Protein AF-A0A0D3FP14-F1 (afdb_monomer_lite)

InterPro domains:
  IPR007011 Late embryogenesis abundant protein, SMP subgroup domain [PF04927] (3-27)
  IPR007011 Late embryogenesis abundant protein, SMP subgroup domain [PF04927] (36-94)
  IPR042971 Late embryogenesis abundant protein, SMP subgroup [PTHR31174] (2-94)

Structure (mmCIF, N/CA/C/O backbone):
data_AF-A0A0D3FP14-F1
#
_entry.id   AF-A0A0D3FP14-F1
#
loop_
_atom_site.group_PDB
_atom_site.id
_atom_site.type_symbol
_atom_site.label_atom_id
_atom_site.label_alt_id
_atom_site.label_comp_id
_atom_site.label_asym_id
_atom_site.label_entity_id
_atom_site.label_seq_id
_atom_site.pdbx_PDB_ins_code
_atom_site.Cartn_x
_atom_site.Cartn_y
_atom_site.Cartn_z
_atom_site.occupancy
_atom_site.B_iso_or_equiv
_atom_site.auth_seq_id
_atom_site.auth_comp_id
_atom_site.auth_asym_id
_atom_site.auth_atom_id
_atom_site.pdbx_PDB_model_num
ATOM 1 N N . MET A 1 1 ? -6.368 -3.485 -12.015 1.00 37.47 1 MET A N 1
ATOM 2 C CA . MET A 1 1 ? -6.045 -3.113 -10.618 1.00 37.47 1 MET A CA 1
ATOM 3 C C . MET A 1 1 ? -4.620 -2.567 -10.611 1.00 37.47 1 MET A C 1
ATOM 5 O O . MET A 1 1 ? -3.765 -3.220 -11.192 1.00 37.47 1 MET A O 1
ATOM 9 N N . LEU A 1 2 ? -4.370 -1.366 -10.076 1.00 48.09 2 LEU A N 1
ATOM 10 C CA . LEU A 1 2 ? -3.036 -0.738 -10.074 1.00 48.09 2 LEU A CA 1
ATOM 11 C C . LEU A 1 2 ? -2.436 -0.846 -8.671 1.00 48.09 2 LEU A C 1
ATOM 13 O O . LEU A 1 2 ? -3.086 -0.445 -7.708 1.00 48.09 2 LEU A O 1
ATOM 17 N N . ALA A 1 3 ? -1.209 -1.362 -8.561 1.00 46.03 3 ALA A N 1
ATOM 18 C CA . ALA A 1 3 ? -0.550 -1.661 -7.283 1.00 46.03 3 ALA A CA 1
ATOM 19 C C . ALA A 1 3 ? -0.420 -0.449 -6.337 1.00 46.03 3 ALA A C 1
ATOM 21 O O . ALA A 1 3 ? -0.299 -0.621 -5.132 1.00 46.03 3 ALA A O 1
ATOM 22 N N . THR A 1 4 ? -0.476 0.775 -6.869 1.00 56.25 4 THR A N 1
ATOM 23 C CA . THR A 1 4 ? -0.345 2.026 -6.105 1.00 56.25 4 THR A CA 1
ATOM 24 C C . THR A 1 4 ? -1.663 2.779 -5.914 1.00 56.25 4 THR A C 1
ATOM 26 O O . THR A 1 4 ? -1.668 3.857 -5.324 1.00 56.25 4 THR A O 1
ATOM 29 N N . GLY A 1 5 ? -2.777 2.286 -6.467 1.00 56.06 5 GLY A N 1
ATOM 30 C CA . GLY A 1 5 ? -4.066 2.986 -6.423 1.00 56.06 5 GLY A CA 1
ATOM 31 C C . GLY A 1 5 ? -4.108 4.332 -7.168 1.00 56.06 5 GLY A C 1
ATOM 32 O O . GLY A 1 5 ? -5.102 5.045 -7.066 1.00 56.06 5 GLY A O 1
ATOM 33 N N . ARG A 1 6 ? -3.062 4.697 -7.929 1.00 61.28 6 ARG A N 1
ATOM 34 C CA . ARG A 1 6 ? -3.000 5.916 -8.757 1.00 61.28 6 ARG A CA 1
ATOM 35 C C . ARG A 1 6 ? -3.048 5.553 -10.236 1.00 61.28 6 ARG A C 1
ATOM 37 O O . ARG A 1 6 ? -2.295 4.698 -10.681 1.00 61.28 6 ARG A O 1
ATOM 44 N N . ILE A 1 7 ? -3.904 6.249 -10.984 1.00 62.94 7 ILE A N 1
ATOM 45 C CA . ILE A 1 7 ? -4.071 6.105 -12.446 1.00 62.94 7 ILE A CA 1
ATOM 46 C C . ILE A 1 7 ? -3.012 6.929 -13.208 1.00 62.94 7 ILE A C 1
ATOM 48 O O . ILE A 1 7 ? -2.823 6.766 -14.407 1.00 62.94 7 ILE A O 1
ATOM 52 N N . ILE A 1 8 ? -2.283 7.798 -12.501 1.00 62.91 8 ILE A N 1
ATOM 53 C CA . ILE A 1 8 ? -1.231 8.644 -13.068 1.00 62.91 8 ILE A CA 1
ATOM 54 C C . ILE A 1 8 ? 0.147 7.994 -12.919 1.00 62.91 8 ILE A C 1
ATOM 56 O O . ILE A 1 8 ? 0.542 7.570 -11.829 1.00 62.91 8 ILE A O 1
ATOM 60 N N . THR A 1 9 ? 0.912 7.966 -14.007 1.00 66.75 9 THR A N 1
ATOM 61 C CA . THR A 1 9 ? 2.351 7.696 -13.964 1.00 66.75 9 THR A CA 1
ATOM 62 C C . THR A 1 9 ? 3.056 8.878 -13.313 1.00 66.75 9 THR A C 1
ATOM 64 O O . THR A 1 9 ? 2.993 9.996 -13.820 1.00 66.75 9 THR A O 1
ATOM 67 N N . VAL A 1 10 ? 3.733 8.642 -12.188 1.00 73.88 10 VAL A N 1
ATOM 68 C CA . VAL A 1 10 ? 4.555 9.668 -11.533 1.00 73.88 10 VAL A CA 1
ATOM 69 C C . VAL A 1 10 ? 5.770 9.958 -12.427 1.00 73.88 10 VAL A C 1
ATOM 71 O O . VAL A 1 10 ? 6.515 9.014 -12.720 1.00 73.88 10 VAL A O 1
ATOM 74 N N . PRO A 1 11 ? 5.998 11.213 -12.866 1.00 75.94 11 PRO A N 1
ATOM 75 C CA . PRO A 1 11 ? 7.215 11.576 -13.587 1.00 75.94 11 PRO A CA 1
ATOM 76 C C . PRO A 1 11 ? 8.456 11.193 -12.771 1.00 75.94 11 PRO A C 1
ATOM 78 O O . PRO A 1 11 ? 8.525 11.476 -11.577 1.00 75.94 11 PRO A O 1
ATOM 81 N N . GLY A 1 12 ? 9.411 10.492 -13.385 1.00 78.81 12 GLY A N 1
ATOM 82 C CA . GLY A 1 12 ? 10.598 9.971 -12.686 1.00 78.81 12 GLY A CA 1
ATOM 83 C C . GLY A 1 12 ? 10.346 8.759 -11.770 1.00 78.81 12 GLY A C 1
ATOM 84 O O . GLY A 1 12 ? 11.276 8.270 -11.125 1.00 78.81 12 GLY A O 1
ATOM 85 N N . GLY A 1 13 ? 9.113 8.245 -11.721 1.00 86.38 13 GLY A N 1
ATOM 86 C CA . GLY A 1 13 ? 8.750 7.042 -10.976 1.00 86.38 13 GLY A CA 1
ATOM 87 C C . GLY A 1 13 ? 9.237 5.744 -11.633 1.00 86.38 13 GLY A C 1
ATOM 88 O O . GLY A 1 13 ? 9.709 5.723 -12.770 1.00 86.38 13 GLY A O 1
ATOM 89 N N . VAL A 1 14 ? 9.075 4.622 -10.925 1.00 89.81 14 VAL A N 1
ATOM 90 C CA . VAL A 1 14 ? 9.525 3.295 -11.398 1.00 89.81 14 VAL A CA 1
ATOM 91 C C . VAL A 1 14 ? 8.832 2.882 -12.702 1.00 89.81 14 VAL A C 1
ATOM 93 O O . VAL A 1 14 ? 9.480 2.336 -13.586 1.00 89.81 14 VAL A O 1
ATOM 96 N N . ALA A 1 15 ? 7.542 3.200 -12.862 1.00 87.44 15 ALA A N 1
ATOM 97 C CA . ALA A 1 15 ? 6.803 2.913 -14.093 1.00 87.44 15 ALA A CA 1
ATOM 98 C C . ALA A 1 15 ? 7.352 3.690 -15.303 1.00 87.44 15 ALA A C 1
ATOM 100 O O . ALA A 1 15 ? 7.512 3.116 -16.374 1.00 87.44 15 ALA A O 1
ATOM 101 N N . ALA A 1 16 ? 7.705 4.969 -15.124 1.00 87.69 16 ALA A N 1
ATOM 102 C CA . ALA A 1 16 ? 8.316 5.772 -16.183 1.00 87.69 16 ALA A CA 1
ATOM 103 C C . ALA A 1 16 ? 9.707 5.235 -16.568 1.00 87.69 16 ALA A C 1
ATOM 105 O O . ALA A 1 16 ? 10.026 5.140 -17.749 1.00 87.69 16 ALA A O 1
ATOM 106 N N . ALA A 1 17 ? 10.509 4.817 -15.580 1.00 90.19 17 ALA A N 1
ATOM 107 C CA . ALA A 1 17 ? 11.801 4.176 -15.827 1.00 90.19 17 ALA A CA 1
ATOM 108 C C . ALA A 1 17 ? 11.658 2.826 -16.551 1.00 90.19 17 ALA A C 1
ATOM 110 O O . ALA A 1 17 ? 12.459 2.518 -17.427 1.00 90.19 17 ALA A O 1
ATOM 111 N N . ALA A 1 18 ? 10.634 2.037 -16.211 1.00 91.62 18 ALA A N 1
ATOM 112 C CA . ALA A 1 18 ? 10.339 0.776 -16.885 1.00 91.62 18 ALA A CA 1
ATOM 113 C C . ALA A 1 18 ? 9.937 0.994 -18.350 1.00 91.62 18 ALA A C 1
ATOM 115 O O . ALA A 1 18 ? 10.421 0.275 -19.218 1.00 91.62 18 ALA A O 1
ATOM 116 N N . GLN A 1 19 ? 9.110 2.008 -18.627 1.00 90.88 19 GLN A N 1
ATOM 117 C CA . GLN A 1 19 ? 8.720 2.360 -19.993 1.00 90.88 19 GLN A CA 1
ATOM 118 C C . GLN A 1 19 ? 9.933 2.806 -20.819 1.00 90.88 19 GLN A C 1
ATOM 120 O O . GLN A 1 19 ? 10.177 2.251 -21.882 1.00 90.88 19 GLN A O 1
ATOM 125 N N . ALA A 1 20 ? 10.756 3.719 -20.290 1.00 89.69 20 ALA A N 1
ATOM 126 C CA . ALA A 1 20 ? 11.974 4.167 -20.968 1.00 89.69 20 ALA A CA 1
ATOM 127 C C . ALA A 1 20 ? 12.959 3.013 -21.229 1.00 89.69 20 ALA A C 1
ATOM 129 O O . ALA A 1 20 ? 13.596 2.963 -22.278 1.00 89.69 20 ALA A O 1
ATOM 130 N N . ALA A 1 21 ? 13.065 2.063 -20.293 1.00 92.38 21 ALA A N 1
ATOM 131 C CA . ALA A 1 21 ? 13.866 0.858 -20.476 1.00 92.38 21 ALA A CA 1
ATOM 132 C C . ALA A 1 21 ? 13.310 -0.050 -21.581 1.00 92.38 21 ALA A C 1
ATOM 134 O O . ALA A 1 21 ? 14.085 -0.595 -22.362 1.00 92.38 21 ALA A O 1
ATOM 135 N N . ALA A 1 22 ? 11.986 -0.204 -21.664 1.00 92.56 22 ALA A N 1
ATOM 136 C CA . ALA A 1 22 ? 11.342 -0.965 -22.729 1.00 92.56 22 ALA A CA 1
ATOM 137 C C . ALA A 1 22 ? 11.572 -0.315 -24.101 1.00 92.56 22 ALA A C 1
ATOM 139 O O . ALA A 1 22 ? 11.994 -1.006 -25.024 1.00 92.56 22 ALA A O 1
ATOM 140 N N . ASP A 1 23 ? 11.381 1.002 -24.209 1.00 93.00 23 ASP A N 1
ATOM 141 C CA . ASP A 1 23 ? 11.584 1.752 -25.453 1.00 93.00 23 ASP A CA 1
ATOM 142 C C . ASP A 1 23 ? 13.054 1.684 -25.912 1.00 93.00 23 ASP A C 1
ATOM 144 O O . ASP A 1 23 ? 13.331 1.449 -27.088 1.00 93.00 23 ASP A O 1
ATOM 148 N N . HIS A 1 24 ? 14.006 1.806 -24.977 1.00 90.62 24 HIS A N 1
ATOM 149 C CA . HIS A 1 24 ? 15.438 1.659 -25.255 1.00 90.62 24 HIS A CA 1
ATOM 150 C C . HIS A 1 24 ? 15.800 0.237 -25.705 1.00 90.62 24 HIS A C 1
ATOM 152 O O . HIS A 1 24 ? 16.494 0.052 -26.700 1.00 90.62 24 HIS A O 1
ATOM 158 N N . ASN A 1 25 ? 15.321 -0.783 -24.991 1.00 92.06 25 ASN A N 1
ATOM 159 C CA . ASN A 1 25 ? 15.651 -2.177 -25.290 1.00 92.06 25 ASN A CA 1
ATOM 160 C C . ASN A 1 25 ? 14.942 -2.706 -26.550 1.00 92.06 25 ASN A C 1
ATOM 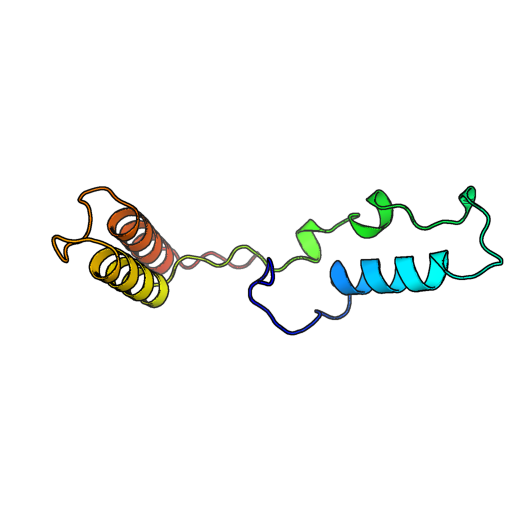162 O O . ASN A 1 25 ? 15.366 -3.723 -27.096 1.00 92.06 25 ASN A O 1
ATOM 166 N N . ALA A 1 26 ? 13.874 -2.044 -27.008 1.00 90.38 26 ALA A N 1
ATOM 167 C CA . ALA A 1 26 ? 13.205 -2.338 -28.273 1.00 90.38 26 ALA A CA 1
ATOM 168 C C . ALA A 1 26 ? 13.989 -1.828 -29.497 1.00 90.38 26 ALA A C 1
ATOM 170 O O . ALA A 1 26 ? 13.695 -2.238 -30.622 1.00 90.38 26 ALA A O 1
ATOM 171 N N . ALA A 1 27 ? 14.982 -0.950 -29.304 1.00 84.44 27 ALA A N 1
ATOM 172 C CA . ALA A 1 27 ? 15.810 -0.448 -30.389 1.00 84.44 27 ALA A CA 1
ATOM 173 C C . ALA A 1 27 ? 16.692 -1.579 -30.971 1.00 84.44 27 ALA A C 1
ATOM 175 O O . ALA A 1 27 ? 17.452 -2.204 -30.228 1.00 84.44 27 ALA A O 1
ATOM 176 N N . PRO A 1 28 ? 16.676 -1.819 -32.299 1.00 72.44 28 PRO A N 1
ATOM 177 C CA . PRO A 1 28 ? 17.414 -2.922 -32.931 1.00 72.44 28 PRO A CA 1
ATOM 178 C C . PRO A 1 28 ? 18.942 -2.864 -32.775 1.00 72.44 28 PRO A C 1
ATOM 180 O O . PRO A 1 28 ? 19.620 -3.851 -33.040 1.00 72.44 28 PRO A O 1
ATOM 183 N N . ALA A 1 29 ? 19.483 -1.701 -32.401 1.00 67.19 29 ALA A N 1
ATOM 184 C CA . ALA A 1 29 ? 20.917 -1.432 -32.326 1.00 67.19 29 ALA A CA 1
ATOM 185 C C . ALA A 1 29 ? 21.543 -1.716 -30.947 1.00 67.19 29 ALA A C 1
ATOM 187 O O . ALA A 1 29 ? 22.762 -1.648 -30.825 1.00 67.19 29 ALA A O 1
ATOM 188 N N . ALA A 1 30 ? 20.745 -2.016 -29.915 1.00 62.94 30 ALA A N 1
ATOM 189 C CA . ALA A 1 30 ? 21.265 -2.305 -28.581 1.00 62.94 30 ALA A CA 1
ATOM 190 C C . ALA A 1 30 ? 21.692 -3.780 -28.478 1.00 62.94 30 ALA A C 1
ATOM 192 O O . ALA A 1 30 ? 20.856 -4.686 -28.561 1.00 62.94 30 ALA A O 1
ATOM 193 N N . GLY A 1 31 ? 22.990 -4.027 -28.275 1.00 77.62 31 GLY A N 1
ATOM 194 C CA . GLY A 1 31 ? 23.485 -5.353 -27.905 1.00 77.62 31 GLY A CA 1
ATOM 195 C C . GLY A 1 31 ? 22.937 -5.788 -26.542 1.00 77.62 31 GLY A C 1
ATOM 196 O O . GLY A 1 31 ? 22.479 -4.966 -25.750 1.00 77.62 31 GLY A O 1
ATOM 197 N N . ASP A 1 32 ? 22.989 -7.087 -26.231 1.00 80.88 32 ASP A N 1
ATOM 198 C CA . ASP A 1 32 ? 22.487 -7.616 -24.948 1.00 80.88 32 ASP A CA 1
ATOM 199 C C . ASP A 1 32 ? 23.162 -6.977 -23.719 1.00 80.88 32 ASP A C 1
ATOM 201 O O . ASP A 1 32 ? 22.557 -6.871 -22.649 1.00 80.88 32 ASP A O 1
ATOM 205 N N . GLU A 1 33 ? 24.408 -6.533 -23.873 1.00 84.62 33 GLU A N 1
ATOM 206 C CA . GLU A 1 33 ? 25.183 -5.858 -22.830 1.00 84.62 33 GLU A CA 1
ATOM 207 C C . GLU A 1 33 ? 24.679 -4.436 -22.541 1.00 84.62 33 GLU A C 1
ATOM 209 O O . GLU A 1 33 ? 24.716 -4.007 -21.386 1.00 84.62 33 GLU A O 1
ATOM 214 N N . ASP A 1 34 ? 24.125 -3.762 -23.553 1.00 87.19 34 ASP A N 1
ATOM 215 C CA . ASP A 1 34 ? 23.597 -2.393 -23.477 1.00 87.19 34 ASP A CA 1
ATOM 216 C C . ASP A 1 34 ? 22.134 -2.346 -23.015 1.00 87.19 34 ASP A C 1
ATOM 218 O O . ASP A 1 34 ? 21.562 -1.273 -22.804 1.00 87.19 34 ASP A O 1
ATOM 222 N N . ARG A 1 35 ? 21.496 -3.511 -22.845 1.00 89.62 35 ARG A N 1
ATOM 223 C CA . ARG A 1 35 ? 20.116 -3.581 -2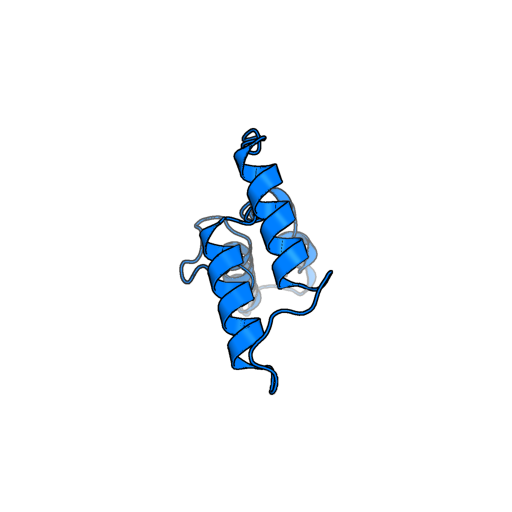2.369 1.00 89.62 35 ARG A CA 1
ATOM 224 C C . ARG A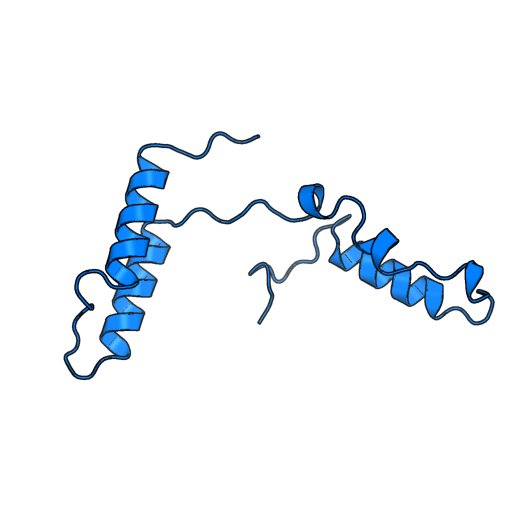 1 35 ? 20.025 -3.103 -20.930 1.00 89.62 35 ARG A C 1
ATOM 226 O O . ARG A 1 35 ? 20.694 -3.611 -20.028 1.00 89.62 35 ARG A O 1
ATOM 233 N N . ILE A 1 36 ? 19.089 -2.192 -20.695 1.00 92.81 36 ILE A N 1
ATOM 234 C CA . ILE A 1 36 ? 18.724 -1.762 -19.350 1.00 92.81 36 ILE A CA 1
ATOM 235 C C . ILE A 1 36 ? 18.087 -2.958 -18.639 1.00 92.81 36 ILE A C 1
ATOM 237 O O . ILE A 1 36 ? 17.071 -3.493 -19.093 1.00 92.81 36 ILE A O 1
ATOM 241 N N . LYS A 1 37 ? 18.687 -3.403 -17.530 1.00 93.69 37 LYS A N 1
ATOM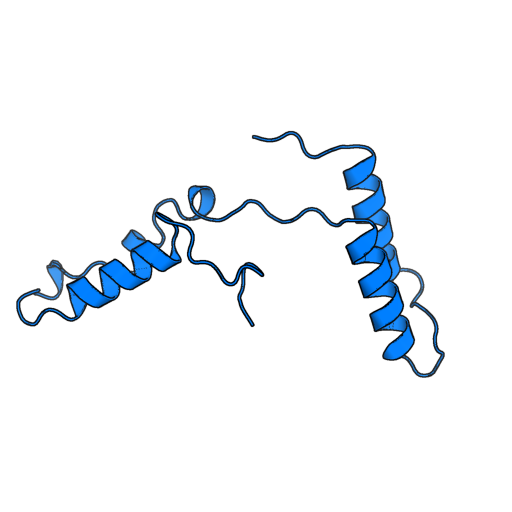 242 C CA . LYS A 1 37 ? 18.239 -4.597 -16.803 1.00 93.69 37 LYS A CA 1
ATOM 243 C C . LYS A 1 37 ? 17.190 -4.225 -15.762 1.00 93.69 37 LYS A C 1
ATOM 245 O O . LYS A 1 37 ? 17.115 -3.094 -15.284 1.00 93.69 37 LYS A O 1
ATOM 250 N N . LEU A 1 38 ? 16.424 -5.220 -15.313 1.00 93.00 38 LEU A N 1
ATOM 251 C CA . LEU A 1 38 ? 15.410 -5.030 -14.268 1.00 93.00 38 LEU A CA 1
ATOM 252 C C . LEU A 1 38 ? 15.991 -4.390 -12.993 1.00 93.00 38 LEU A C 1
ATOM 254 O O . LEU A 1 38 ? 15.365 -3.521 -12.392 1.00 93.00 38 LEU A O 1
ATOM 258 N N . ARG A 1 39 ? 17.214 -4.770 -12.603 1.00 93.94 39 ARG A N 1
ATOM 259 C CA . ARG A 1 39 ? 17.908 -4.172 -11.450 1.00 93.94 39 ARG A CA 1
ATOM 260 C C . ARG A 1 39 ? 18.134 -2.663 -11.604 1.00 93.94 39 ARG A C 1
ATOM 262 O O . ARG A 1 39 ? 18.105 -1.954 -10.605 1.00 93.94 39 ARG A O 1
ATOM 269 N N . ASP A 1 40 ? 18.337 -2.183 -12.830 1.00 93.00 40 ASP A N 1
ATOM 270 C CA . ASP A 1 40 ? 18.592 -0.772 -13.124 1.00 93.00 40 ASP A CA 1
ATOM 271 C C . ASP A 1 40 ? 17.284 0.027 -13.038 1.00 93.00 40 ASP A C 1
ATOM 273 O O . ASP A 1 40 ? 17.253 1.104 -12.443 1.00 93.00 40 ASP A O 1
ATOM 277 N N . VAL A 1 41 ? 16.174 -0.560 -13.503 1.00 92.62 41 VAL A N 1
ATOM 278 C CA . VAL A 1 41 ? 14.813 -0.015 -13.334 1.00 92.62 41 VAL A CA 1
ATOM 279 C C . VAL A 1 41 ? 14.424 0.073 -11.854 1.00 92.62 41 VAL A C 1
ATOM 281 O O . VAL A 1 41 ? 13.907 1.096 -11.398 1.00 92.62 41 VAL A O 1
ATOM 284 N N . LEU A 1 42 ? 14.704 -0.978 -11.078 1.00 92.19 42 LEU A N 1
ATOM 285 C CA . LEU A 1 42 ? 14.376 -1.051 -9.650 1.00 92.19 42 LEU A CA 1
ATOM 286 C C . LEU A 1 42 ? 15.361 -0.286 -8.752 1.00 92.19 42 LEU A C 1
ATOM 288 O O . LEU A 1 42 ? 15.116 -0.125 -7.551 1.00 92.19 42 LEU A O 1
ATOM 292 N N . LYS A 1 43 ? 16.465 0.227 -9.305 1.00 92.19 43 LYS A N 1
ATOM 293 C CA . LYS A 1 43 ? 17.460 0.982 -8.545 1.00 92.19 43 LYS A CA 1
ATOM 294 C C . LYS A 1 43 ? 16.822 2.229 -7.928 1.00 92.19 43 LYS A C 1
ATOM 296 O O . LYS A 1 43 ? 16.288 3.103 -8.623 1.00 92.19 43 LYS A O 1
ATOM 301 N N . GLY A 1 44 ? 16.879 2.303 -6.597 1.00 85.12 44 GLY A N 1
ATOM 302 C CA . GLY A 1 44 ? 16.295 3.397 -5.820 1.00 85.12 44 GLY A CA 1
ATOM 303 C C . GLY A 1 44 ? 14.763 3.408 -5.794 1.00 85.12 44 GLY A C 1
ATOM 304 O O . GLY A 1 44 ? 14.185 4.435 -5.448 1.00 85.12 44 GLY A O 1
ATOM 305 N N . ALA A 1 45 ? 14.093 2.298 -6.138 1.00 88.81 45 ALA A N 1
ATOM 306 C CA . ALA A 1 45 ? 12.631 2.218 -6.181 1.00 88.81 45 ALA A CA 1
ATOM 307 C C . ALA A 1 45 ? 11.960 2.691 -4.882 1.00 88.81 45 ALA A C 1
ATOM 309 O O . ALA A 1 45 ? 10.947 3.377 -4.949 1.00 88.81 45 ALA A O 1
ATOM 310 N N . ARG A 1 46 ? 12.564 2.428 -3.714 1.00 84.88 46 ARG A N 1
ATOM 311 C CA . ARG A 1 46 ? 12.063 2.894 -2.409 1.00 84.88 46 ARG A CA 1
ATOM 312 C C . ARG A 1 46 ? 11.843 4.412 -2.335 1.00 84.88 46 ARG A C 1
ATOM 314 O O . ARG A 1 46 ? 10.909 4.833 -1.674 1.00 84.88 46 ARG A O 1
ATOM 321 N N . GLY A 1 47 ? 12.681 5.218 -2.992 1.00 82.31 47 GLY A N 1
ATOM 322 C CA . GLY A 1 47 ? 12.516 6.679 -3.034 1.00 82.31 47 GLY A CA 1
ATOM 323 C C . GLY A 1 47 ? 11.644 7.174 -4.193 1.00 82.31 47 GLY A C 1
ATOM 324 O O . GLY A 1 47 ? 11.213 8.320 -4.192 1.00 82.31 47 GLY A O 1
ATOM 325 N N . LYS A 1 48 ? 11.396 6.322 -5.195 1.00 82.81 48 LYS A N 1
ATOM 326 C CA . LYS A 1 48 ? 10.579 6.634 -6.381 1.00 82.81 48 LYS A CA 1
ATOM 327 C C . LYS A 1 48 ? 9.119 6.212 -6.219 1.00 82.81 48 LYS A C 1
ATOM 329 O O . LYS A 1 48 ? 8.255 6.695 -6.950 1.00 82.81 48 LYS A O 1
ATOM 334 N N . LEU A 1 49 ? 8.853 5.255 -5.332 1.00 83.44 49 LEU A N 1
ATOM 335 C CA . LEU A 1 49 ? 7.510 4.831 -4.973 1.00 83.44 49 LEU A CA 1
ATOM 336 C C . LEU A 1 49 ? 6.946 5.782 -3.914 1.00 83.44 49 LEU A C 1
ATOM 338 O O . LEU A 1 49 ? 7.691 6.231 -3.041 1.00 83.44 49 LEU A O 1
ATOM 342 N N . PRO A 1 50 ? 5.643 6.103 -3.977 1.00 76.19 50 PRO A N 1
ATOM 343 C CA . PRO A 1 50 ? 5.003 6.810 -2.882 1.00 76.19 50 PRO A CA 1
ATOM 344 C C . PRO A 1 50 ? 5.144 5.988 -1.598 1.00 76.19 50 PRO A C 1
ATOM 346 O O . PRO A 1 50 ? 5.126 4.757 -1.646 1.00 76.19 50 PRO A O 1
ATOM 349 N N . ALA A 1 51 ? 5.267 6.679 -0.465 1.00 80.12 51 ALA A N 1
ATOM 350 C CA . ALA A 1 51 ? 5.201 6.033 0.837 1.00 80.12 51 ALA A CA 1
ATOM 351 C C . ALA A 1 51 ? 3.885 5.255 0.992 1.00 80.12 51 ALA A C 1
ATOM 353 O O . ALA A 1 51 ? 2.878 5.578 0.348 1.00 80.12 51 ALA A O 1
ATOM 354 N N . ASP A 1 52 ? 3.904 4.249 1.866 1.00 81.06 52 ASP A N 1
ATOM 355 C CA . ASP A 1 52 ? 2.713 3.474 2.189 1.00 81.06 52 ASP A CA 1
ATOM 356 C C . ASP A 1 52 ? 1.576 4.400 2.633 1.00 81.06 52 ASP A C 1
ATOM 358 O O . ASP A 1 52 ? 1.765 5.343 3.410 1.00 81.06 52 ASP A O 1
ATOM 362 N N . LYS A 1 53 ? 0.369 4.130 2.132 1.00 83.81 53 LYS A N 1
ATOM 363 C CA . LYS A 1 53 ? -0.819 4.870 2.552 1.00 83.81 53 LYS A CA 1
ATOM 364 C C . LYS A 1 53 ? -1.177 4.448 3.979 1.00 83.81 53 LYS A C 1
ATOM 366 O O . LYS A 1 53 ? -1.530 3.293 4.210 1.00 83.81 53 LYS A O 1
ATOM 371 N N . ALA A 1 54 ? -1.152 5.393 4.915 1.00 89.50 54 ALA A N 1
ATOM 372 C CA . ALA A 1 54 ? -1.676 5.175 6.259 1.00 89.50 54 ALA A CA 1
ATOM 373 C C . ALA A 1 54 ? -3.183 4.865 6.208 1.00 89.50 54 ALA A C 1
ATOM 375 O O . ALA A 1 54 ? -3.933 5.511 5.471 1.00 89.50 54 ALA A O 1
ATOM 376 N N . ALA A 1 55 ? -3.632 3.896 7.010 1.00 93.00 55 ALA A N 1
ATOM 377 C CA . ALA A 1 55 ? -5.053 3.608 7.166 1.00 93.00 55 ALA A CA 1
ATOM 378 C C . ALA A 1 55 ? -5.776 4.843 7.718 1.00 93.00 55 ALA A C 1
ATOM 380 O O . ALA A 1 55 ? -5.333 5.433 8.707 1.00 93.00 55 ALA A O 1
ATOM 381 N N . THR A 1 56 ? -6.882 5.218 7.078 1.00 93.50 56 THR A N 1
ATOM 382 C CA . THR A 1 56 ? -7.722 6.354 7.474 1.00 93.50 56 THR A CA 1
ATOM 383 C C . THR A 1 56 ? -9.057 5.884 8.049 1.00 93.50 56 THR A C 1
ATOM 385 O O . THR A 1 56 ? -9.459 4.737 7.858 1.00 93.50 56 THR A O 1
ATOM 388 N N . ARG A 1 57 ? -9.791 6.780 8.726 1.00 94.00 57 ARG A N 1
ATOM 389 C CA . ARG A 1 57 ? -11.153 6.480 9.209 1.00 94.00 57 ARG A CA 1
ATOM 390 C C . ARG A 1 57 ? -12.094 6.093 8.065 1.00 94.00 57 ARG A C 1
ATOM 392 O O . ARG A 1 57 ? -12.896 5.182 8.211 1.00 94.00 57 ARG A O 1
ATOM 399 N N . GLU A 1 58 ? -11.932 6.738 6.915 1.00 94.56 58 GLU A N 1
ATOM 400 C CA . GLU A 1 58 ? -12.694 6.429 5.705 1.00 94.56 58 GLU A CA 1
ATOM 401 C C . GLU A 1 58 ? -12.380 5.017 5.176 1.00 94.56 58 GLU A C 1
ATOM 403 O O . GLU A 1 58 ? -13.283 4.287 4.770 1.00 94.56 58 GLU A O 1
ATOM 408 N N . ASP A 1 59 ? -11.111 4.591 5.217 1.00 94.31 59 ASP A N 1
ATOM 409 C CA . ASP A 1 59 ? -10.742 3.211 4.881 1.00 94.31 59 ASP A CA 1
ATOM 410 C C . ASP A 1 59 ? -11.377 2.211 5.860 1.00 94.31 59 ASP A C 1
ATOM 412 O O . ASP A 1 59 ? -11.918 1.199 5.419 1.00 94.31 59 ASP A O 1
ATOM 416 N N . ALA A 1 60 ? -11.382 2.512 7.164 1.00 96.12 60 ALA A N 1
ATOM 417 C CA . ALA A 1 60 ? -12.016 1.666 8.177 1.00 96.12 60 ALA A CA 1
ATOM 418 C C . ALA A 1 60 ? -13.528 1.501 7.939 1.00 96.12 60 ALA A C 1
ATOM 420 O O . ALA A 1 60 ? -14.038 0.383 7.960 1.00 96.12 60 ALA A O 1
ATOM 421 N N . GLU A 1 61 ? -14.238 2.586 7.623 1.00 96.19 61 GLU A N 1
ATOM 422 C CA . GLU A 1 61 ? -15.674 2.561 7.313 1.00 96.19 61 GLU A CA 1
ATOM 423 C C . GLU A 1 61 ? -15.978 1.754 6.042 1.00 96.19 61 GLU A C 1
ATOM 425 O O . GLU A 1 61 ? -16.926 0.959 6.005 1.00 96.19 61 GLU A O 1
ATOM 430 N N . ARG A 1 62 ? -15.150 1.910 5.000 1.00 96.12 62 ARG A N 1
ATOM 431 C CA . ARG A 1 62 ? -15.276 1.131 3.761 1.00 96.12 62 ARG A CA 1
ATOM 432 C C . ARG A 1 62 ? -15.044 -0.356 3.997 1.00 96.12 62 ARG A C 1
ATOM 434 O O . ARG A 1 62 ? -15.806 -1.16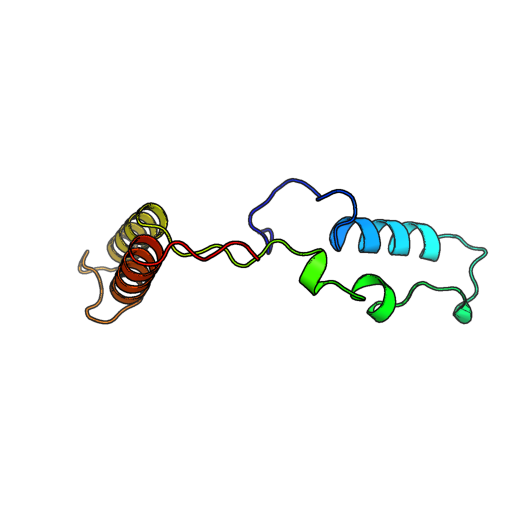0 3.463 1.00 96.12 62 ARG A O 1
ATOM 441 N N . VAL A 1 63 ? -14.027 -0.712 4.784 1.00 96.62 63 VAL A N 1
ATOM 442 C CA . VAL A 1 63 ? -13.709 -2.105 5.128 1.00 96.62 63 VAL A CA 1
ATOM 443 C C . VAL A 1 63 ? -14.829 -2.721 5.958 1.00 96.62 63 VAL A C 1
ATOM 445 O O . VAL A 1 63 ? -15.322 -3.779 5.583 1.00 96.62 63 VAL A O 1
ATOM 448 N N . ALA A 1 64 ? -15.303 -2.042 7.007 1.00 96.00 64 ALA A N 1
ATOM 449 C CA . ALA A 1 64 ? -16.421 -2.517 7.822 1.00 96.00 64 ALA A CA 1
ATOM 450 C C . ALA A 1 64 ? -17.683 -2.742 6.978 1.00 96.00 64 ALA A C 1
ATOM 452 O O . ALA A 1 64 ? -18.323 -3.788 7.061 1.00 96.00 64 ALA A O 1
ATOM 453 N N . SER A 1 65 ? -18.000 -1.797 6.089 1.00 96.38 65 SER A N 1
ATOM 454 C CA . SER A 1 65 ? -19.154 -1.930 5.199 1.00 96.38 65 SER A CA 1
ATOM 455 C C . SER A 1 65 ? -18.990 -3.071 4.191 1.00 96.38 65 SER A C 1
ATOM 457 O O . SER A 1 65 ? -19.966 -3.734 3.852 1.00 96.38 65 SER A O 1
ATOM 459 N N . ALA A 1 66 ? -17.780 -3.290 3.671 1.00 96.75 66 ALA A N 1
ATOM 460 C CA . ALA A 1 66 ? -17.496 -4.399 2.764 1.00 96.75 66 ALA A CA 1
ATOM 461 C C . ALA A 1 66 ? -17.600 -5.752 3.479 1.00 96.75 66 ALA A C 1
ATOM 463 O O . ALA A 1 66 ? -18.173 -6.685 2.922 1.00 96.75 66 ALA A O 1
ATOM 464 N N . GLU A 1 67 ? -17.099 -5.838 4.710 1.00 96.75 67 GLU A N 1
ATOM 465 C CA . GLU A 1 67 ? -17.177 -7.040 5.533 1.00 96.75 67 GLU A CA 1
ATOM 466 C C . GLU A 1 67 ? -18.632 -7.406 5.845 1.00 96.75 67 GLU A C 1
ATOM 468 O O . GLU A 1 67 ? -19.041 -8.528 5.563 1.00 96.75 67 GLU A O 1
ATOM 473 N N . VAL A 1 68 ? -19.441 -6.440 6.299 1.00 96.25 68 VAL A N 1
ATOM 474 C CA . VAL A 1 68 ? -20.885 -6.625 6.534 1.00 96.25 68 VAL A CA 1
ATOM 475 C C . VAL A 1 68 ? -21.601 -7.099 5.270 1.00 96.25 68 VAL A C 1
ATOM 477 O O . VAL A 1 68 ? -22.338 -8.076 5.311 1.00 96.25 68 VAL A O 1
ATOM 480 N N . ARG A 1 69 ? -21.367 -6.440 4.126 1.00 95.88 69 ARG A N 1
ATOM 481 C CA . ARG A 1 69 ? -22.030 -6.785 2.854 1.00 95.88 69 ARG A CA 1
ATOM 482 C C . ARG A 1 69 ? -21.689 -8.185 2.350 1.00 95.88 69 ARG A C 1
ATOM 484 O O . ARG A 1 69 ? -22.472 -8.753 1.597 1.00 95.88 69 ARG A O 1
ATOM 491 N N . ASN A 1 70 ? -20.517 -8.706 2.705 1.00 94.25 70 ASN A N 1
ATOM 492 C CA . ASN A 1 70 ? -20.042 -10.001 2.230 1.00 94.25 70 ASN A CA 1
ATOM 493 C C . ASN A 1 70 ? -20.311 -11.140 3.226 1.00 94.25 70 ASN A C 1
ATOM 495 O O . ASN A 1 70 ? -19.921 -12.279 2.964 1.00 94.25 70 ASN A O 1
ATOM 499 N N . ARG A 1 71 ? -20.952 -10.857 4.367 1.00 89.38 71 ARG A N 1
ATOM 500 C CA . ARG A 1 71 ? -21.242 -11.858 5.391 1.00 89.38 71 ARG A CA 1
ATOM 501 C C . ARG A 1 71 ? -22.746 -12.127 5.533 1.00 89.38 71 ARG A C 1
ATOM 503 O O . ARG A 1 71 ? -23.527 -11.180 5.572 1.00 89.38 71 ARG A O 1
ATOM 510 N N . PRO A 1 72 ? -23.171 -13.400 5.677 1.00 91.44 72 PRO A N 1
ATOM 511 C CA . PRO A 1 72 ? -24.590 -13.746 5.819 1.00 91.44 72 PRO A CA 1
ATOM 512 C C . PRO A 1 72 ? -25.244 -13.169 7.079 1.00 91.44 72 PRO A C 1
ATOM 514 O O . PRO A 1 72 ? -26.435 -12.881 7.080 1.00 91.44 72 PRO A O 1
ATOM 517 N N . ASP A 1 73 ? -24.469 -13.020 8.153 1.00 93.81 73 ASP A N 1
ATOM 518 C CA . ASP A 1 73 ? -24.915 -12.484 9.441 1.00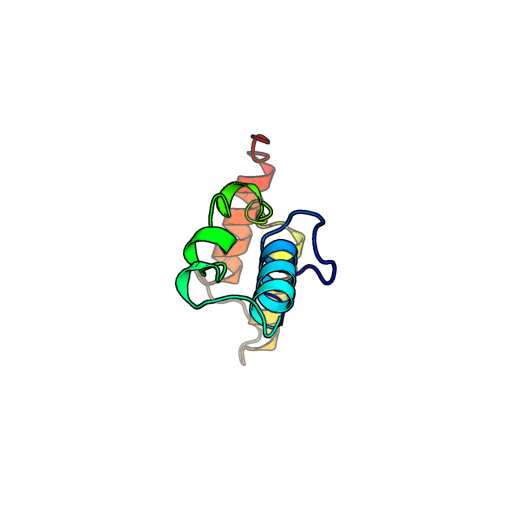 93.81 73 ASP A CA 1
ATOM 519 C C . ASP A 1 73 ? -24.941 -10.947 9.479 1.00 93.81 73 ASP A C 1
ATOM 521 O O . ASP A 1 73 ? -25.340 -10.376 10.492 1.00 93.81 73 ASP A O 1
ATOM 525 N N . MET A 1 74 ? -24.557 -10.276 8.381 1.00 92.44 74 MET A N 1
ATOM 526 C CA . MET A 1 74 ? -24.559 -8.815 8.237 1.00 92.44 74 MET A CA 1
ATOM 527 C C . MET A 1 74 ? -23.830 -8.095 9.385 1.00 92.44 74 MET A C 1
ATOM 529 O O . MET A 1 74 ? -24.193 -6.982 9.772 1.00 92.44 74 MET A O 1
ATOM 533 N N . ALA A 1 75 ? -22.787 -8.723 9.924 1.00 93.25 75 ALA A N 1
ATOM 534 C CA . ALA A 1 75 ? -22.000 -8.217 11.038 1.00 93.25 75 ALA A CA 1
ATOM 535 C C . ALA A 1 75 ? -20.506 -8.244 10.705 1.00 93.25 75 ALA A C 1
ATOM 537 O O . ALA A 1 75 ? -20.055 -9.020 9.865 1.00 93.25 75 ALA A O 1
ATOM 538 N N . THR A 1 76 ? -19.721 -7.396 11.368 1.00 94.69 76 THR A N 1
ATOM 539 C CA . THR A 1 76 ? -18.257 -7.496 11.326 1.00 94.69 76 THR A CA 1
ATOM 540 C C . THR A 1 76 ? -17.781 -8.644 12.213 1.00 94.69 76 THR A C 1
ATOM 542 O O . THR A 1 76 ? -18.398 -8.965 13.228 1.00 94.69 76 THR A O 1
ATOM 545 N N . THR A 1 77 ? -16.658 -9.257 11.851 1.00 94.50 77 THR A N 1
ATOM 546 C CA . THR A 1 77 ? -16.025 -10.317 12.637 1.00 94.50 77 THR A CA 1
ATOM 547 C C . THR A 1 77 ? -15.266 -9.689 13.806 1.00 94.50 77 THR A C 1
ATOM 549 O O . THR A 1 77 ? -14.350 -8.899 13.559 1.00 94.50 77 THR A O 1
ATOM 552 N N . PRO A 1 78 ? -15.574 -10.048 15.065 1.00 93.00 78 PRO A N 1
ATOM 553 C CA . PRO A 1 78 ? -14.797 -9.585 16.210 1.00 93.00 78 PRO A CA 1
ATOM 554 C C . PRO A 1 78 ? -13.321 -9.985 16.079 1.00 93.00 78 PRO A C 1
ATOM 556 O O . PRO A 1 78 ? -13.012 -11.147 15.814 1.00 93.00 78 PRO A O 1
ATOM 559 N N . GLY A 1 79 ? -12.408 -9.026 16.240 1.00 95.25 79 GLY A N 1
ATOM 560 C CA . GLY A 1 79 ? -10.966 -9.225 16.045 1.00 95.25 79 GLY A CA 1
ATOM 561 C C . GLY A 1 79 ? -10.543 -9.422 14.582 1.00 95.25 79 GLY A C 1
ATOM 562 O O . GLY A 1 79 ? -9.400 -9.793 14.318 1.00 95.25 79 GLY A O 1
ATOM 563 N N . GLY A 1 80 ? -11.458 -9.205 13.635 1.00 94.50 80 GLY A N 1
ATOM 564 C CA . GLY A 1 80 ? -11.236 -9.366 12.204 1.00 94.50 80 GLY A CA 1
ATOM 565 C C . GLY A 1 80 ? -10.616 -8.144 11.526 1.00 94.50 80 GLY A C 1
ATOM 566 O O . GLY A 1 80 ? -10.007 -7.270 12.148 1.00 94.50 80 GLY A O 1
ATOM 567 N N . VAL A 1 81 ? -10.780 -8.080 10.204 1.00 95.50 81 VAL A N 1
ATOM 568 C CA . VAL A 1 81 ? -10.143 -7.055 9.366 1.00 95.50 81 VAL A CA 1
ATOM 569 C C . VAL A 1 81 ? -10.720 -5.666 9.651 1.00 95.50 81 VAL A C 1
ATOM 571 O O . VAL A 1 81 ? -9.943 -4.724 9.805 1.00 95.50 81 VAL A O 1
ATOM 574 N N . ALA A 1 82 ? -12.045 -5.518 9.775 1.00 96.50 82 ALA A N 1
ATOM 575 C CA . ALA A 1 82 ? -12.656 -4.234 10.127 1.00 96.50 82 ALA A CA 1
ATOM 576 C C . ALA A 1 82 ? -12.139 -3.673 11.463 1.00 96.50 82 ALA A C 1
ATOM 578 O O . ALA A 1 82 ? -11.811 -2.485 11.542 1.00 96.50 82 ALA A O 1
ATOM 579 N N . ASP A 1 83 ? -11.992 -4.521 12.483 1.00 97.25 83 ASP A N 1
ATOM 580 C CA . ASP A 1 83 ? -11.465 -4.121 13.792 1.00 97.25 83 ASP A CA 1
ATOM 581 C C . ASP A 1 83 ? -9.993 -3.705 13.698 1.00 97.25 83 ASP A C 1
ATOM 583 O O . ASP A 1 83 ? -9.611 -2.640 14.192 1.00 97.25 83 ASP A O 1
ATOM 587 N N . ALA A 1 84 ? -9.168 -4.494 13.004 1.00 97.38 84 ALA A N 1
ATOM 588 C CA . ALA A 1 84 ? -7.750 -4.200 12.824 1.00 97.38 84 ALA A CA 1
ATOM 589 C C . ALA A 1 84 ? -7.518 -2.880 12.067 1.00 97.38 84 ALA A C 1
ATOM 591 O O . ALA A 1 84 ? -6.700 -2.056 12.484 1.00 97.38 84 ALA A O 1
ATOM 592 N N . VAL A 1 85 ? -8.263 -2.637 10.982 1.00 96.19 85 VAL A N 1
ATOM 593 C CA . VAL A 1 85 ? -8.160 -1.391 10.203 1.00 96.19 85 VAL A CA 1
ATOM 594 C C . VAL A 1 85 ? -8.683 -0.198 11.008 1.00 96.19 85 VAL A C 1
ATOM 596 O O . VAL A 1 85 ? -8.088 0.878 10.952 1.00 96.19 85 VAL A O 1
ATOM 599 N N . THR A 1 86 ? -9.732 -0.383 11.815 1.00 96.88 86 THR A N 1
ATOM 600 C CA . THR A 1 86 ? -10.231 0.652 12.736 1.00 96.88 86 THR A CA 1
ATOM 601 C C . THR A 1 86 ? -9.181 1.024 13.780 1.00 96.88 86 THR A C 1
ATOM 603 O O . THR A 1 86 ? -8.938 2.210 14.013 1.00 96.88 86 THR A O 1
ATOM 606 N N . ALA A 1 87 ? -8.516 0.035 14.382 1.00 96.50 87 ALA A N 1
ATOM 607 C CA . ALA A 1 87 ? -7.434 0.269 15.334 1.00 96.50 87 ALA A CA 1
ATOM 608 C C . ALA A 1 87 ? -6.251 0.998 14.676 1.00 96.50 87 ALA A C 1
ATOM 610 O O . ALA A 1 87 ? -5.768 1.996 15.211 1.00 96.50 87 ALA A O 1
ATOM 611 N N . ALA A 1 88 ? -5.833 0.565 13.483 1.00 94.75 88 ALA A N 1
ATOM 612 C CA . ALA A 1 88 ? -4.766 1.217 12.726 1.00 94.75 88 ALA A CA 1
ATOM 613 C C . ALA A 1 88 ? -5.109 2.676 12.377 1.00 94.75 88 ALA A C 1
ATOM 615 O O . ALA A 1 88 ? -4.276 3.564 12.552 1.00 94.75 88 ALA A O 1
ATOM 616 N N . ALA A 1 89 ? -6.341 2.948 11.935 1.00 95.31 89 ALA A N 1
ATOM 617 C CA . ALA A 1 89 ? -6.794 4.300 11.622 1.00 95.31 89 ALA A CA 1
ATOM 618 C C . ALA A 1 89 ? -6.760 5.227 12.845 1.00 95.31 89 ALA A C 1
ATOM 620 O O . ALA A 1 89 ? -6.324 6.371 12.724 1.00 95.31 89 ALA A O 1
ATOM 621 N N . ARG A 1 90 ? -7.166 4.734 14.025 1.00 94.94 90 ARG A N 1
ATOM 622 C CA . ARG A 1 90 ? -7.071 5.492 15.285 1.00 94.94 90 ARG A CA 1
ATOM 623 C C . ARG A 1 90 ? -5.621 5.820 15.631 1.00 94.94 90 ARG A C 1
ATOM 625 O O . ARG A 1 90 ? -5.294 6.987 15.827 1.00 94.94 90 ARG A O 1
ATOM 632 N N . LEU A 1 91 ? -4.739 4.820 15.599 1.00 95.12 91 LEU A N 1
ATOM 633 C CA . LEU A 1 91 ? -3.312 5.010 15.880 1.00 95.12 91 LEU A CA 1
ATOM 634 C C . LEU A 1 91 ? -2.665 6.036 14.936 1.00 95.12 91 LEU A C 1
ATOM 636 O O . LEU A 1 91 ? -1.889 6.877 15.385 1.00 95.12 91 LEU A O 1
ATOM 640 N N . ASN A 1 92 ? -3.014 6.011 13.647 1.00 91.75 92 ASN A N 1
ATOM 641 C CA . ASN A 1 92 ? -2.493 6.957 12.655 1.00 91.75 92 ASN A CA 1
ATOM 642 C C . ASN A 1 92 ? -3.035 8.387 12.833 1.00 91.75 92 ASN A C 1
ATOM 644 O O . ASN A 1 92 ? -2.374 9.342 12.430 1.00 91.75 92 ASN A O 1
ATOM 648 N N . GLN A 1 93 ? -4.224 8.559 13.421 1.00 85.56 93 GLN A N 1
ATOM 649 C CA . GLN A 1 93 ? -4.781 9.879 13.743 1.00 85.56 93 GLN A CA 1
ATOM 650 C C . GLN A 1 93 ? -4.152 10.475 15.005 1.00 85.56 93 GLN A C 1
ATOM 652 O O . GLN A 1 93 ? -3.870 11.669 15.047 1.00 85.56 93 GLN A O 1
ATOM 657 N N . GLU A 1 94 ? -3.900 9.642 16.015 1.00 82.38 94 GLU A N 1
ATOM 658 C CA . GLU A 1 94 ? -3.230 10.037 17.261 1.00 82.38 94 GLU A CA 1
ATOM 659 C C . GLU A 1 94 ? -1.735 10.306 17.054 1.00 82.38 94 GLU A C 1
ATOM 661 O O . GLU A 1 94 ? -1.125 11.114 17.756 1.00 82.38 94 GLU A O 1
ATOM 666 N N . ARG A 1 95 ? -1.136 9.637 16.066 1.00 76.44 95 ARG A N 1
ATOM 667 C CA . ARG A 1 95 ? 0.245 9.839 15.634 1.00 76.44 95 ARG A CA 1
ATOM 668 C C . ARG A 1 95 ? 0.256 10.110 14.137 1.00 76.44 95 ARG A C 1
ATOM 670 O O . ARG A 1 95 ? 0.547 9.183 13.377 1.00 76.44 95 ARG A O 1
ATOM 677 N N . PRO A 1 96 ? -0.012 11.358 13.703 1.00 63.09 96 PRO A N 1
ATOM 678 C CA . PRO A 1 96 ? 0.149 11.715 12.305 1.00 63.09 96 PRO A CA 1
ATOM 679 C C . PRO A 1 96 ? 1.564 11.311 11.909 1.00 63.09 96 PRO A C 1
ATOM 681 O O . PRO A 1 96 ? 2.535 11.783 12.509 1.00 63.09 96 PRO A O 1
ATOM 684 N N . THR A 1 97 ? 1.683 10.362 10.981 1.00 57.78 97 THR A N 1
ATOM 685 C CA . THR A 1 97 ? 2.970 9.865 10.496 1.00 57.78 97 THR A CA 1
ATOM 686 C C . THR A 1 97 ? 3.842 11.066 10.158 1.00 57.78 97 THR A C 1
ATOM 688 O O . THR A 1 97 ? 3.498 11.842 9.265 1.00 57.78 97 THR A O 1
ATOM 691 N N . ARG A 1 98 ? 4.935 11.262 10.912 1.00 51.06 98 ARG A N 1
ATOM 692 C CA . ARG A 1 98 ? 5.914 12.313 10.620 1.00 51.06 98 ARG A CA 1
ATOM 693 C C . ARG A 1 98 ? 6.395 12.086 9.193 1.00 51.06 98 ARG A C 1
ATOM 695 O O . ARG A 1 98 ? 6.929 11.020 8.897 1.00 51.06 98 ARG A O 1
ATOM 702 N N . SER A 1 99 ? 6.161 13.073 8.330 1.00 44.72 99 SER A N 1
ATOM 703 C CA . SER A 1 99 ? 6.752 13.104 6.996 1.00 44.72 99 SER A CA 1
ATOM 704 C C . SER A 1 99 ? 8.267 12.993 7.159 1.00 44.72 99 SER A C 1
ATOM 706 O O . SER A 1 99 ? 8.856 13.797 7.885 1.00 44.72 99 SER A O 1
ATOM 708 N N . PHE A 1 100 ? 8.861 11.978 6.539 1.00 44.09 100 PHE A N 1
ATOM 709 C CA . PHE A 1 100 ? 10.291 11.951 6.241 1.00 44.09 100 PHE A CA 1
ATOM 710 C C . PHE A 1 100 ? 10.534 12.625 4.893 1.00 44.09 100 PHE A C 1
ATOM 712 O O . PHE A 1 100 ? 9.592 12.615 4.065 1.00 44.09 100 PHE A O 1
#

Secondary structure (DSSP, 8-state):
--TTS-SSPPTTSHHHHHHHHHHHHTSTT--TTTSPPHHHHSTTHHHHSPPPPPP-HHHHHHHHHHHHHTSTT-SPPTTSHHHHHHHHHHHHHHS-----

Radius of gyration: 20.45 Å; chains: 1; bounding box: 50×27×50 Å

Sequence (100 aa):
MLATGRIITVPGGVAAAAQAAADHNAAPAAGDEDRIKLRDVLKGARGKLPADKAATREDAERVASAEVRNRPDMATTPGGVADAVTAAARLNQERPTRSF

Foldseek 3Di:
DDPQPDPDDDVVALVVLVVVLVVVQPDPPADPVNRCDPCNSCVVNVVRHDPDDQQAPVNLVVVQCVQLVPDPVSGHDVVDDSVVSNVRNVVCVVPVPPDD

pLDDT: mean 84.72, std 14.39, range [37.47, 97.38]

Organism: NCBI:txid65489